Protein AF-A0A359E8G5-F1 (afdb_monomer)

Foldseek 3Di:
DDPDPPVPQDPVNVVPPPPCPDDDDDDDPCNPVDDLVRQLVVQLVVVVVVCVVVVHDCVDPVNVCVSSVVSCCCSPPPVVVVDPVD

Mean predicted aligned error: 8.88 Å

Solvent-accessible surface area (backbone atoms only — not comparable to full-atom values): 5449 Å² total; per-residue (Å²): 134,83,82,79,64,72,92,73,60,48,77,65,55,60,67,69,49,82,75,77,71,83,86,70,86,91,68,61,97,65,71,73,78,60,52,71,66,58,51,26,55,56,43,16,55,54,40,44,54,51,37,47,74,73,71,50,63,58,86,40,83,84,44,53,55,43,27,51,52,53,19,41,42,44,59,71,56,79,47,33,87,73,45,92,89,112

Radius of gyration: 17.5 Å; Cα contacts (8 Å, |Δi|>4): 44; chains: 1; bounding box: 30×54×34 Å

Structure (mmCIF, N/CA/C/O backbone):
data_AF-A0A359E8G5-F1
#
_entry.id   AF-A0A359E8G5-F1
#
loop_
_atom_site.group_PDB
_atom_site.id
_atom_site.type_symbol
_atom_site.label_atom_id
_atom_site.label_alt_id
_atom_site.label_comp_id
_atom_site.label_asym_id
_atom_site.label_entity_id
_atom_site.label_seq_id
_atom_site.pdbx_PDB_ins_code
_atom_site.Cartn_x
_atom_site.Cartn_y
_atom_site.Cartn_z
_atom_site.occupancy
_atom_site.B_iso_or_equiv
_atom_site.auth_seq_id
_atom_site.auth_comp_id
_atom_site.auth_asym_id
_atom_site.auth_atom_id
_atom_site.pdbx_PDB_model_num
ATOM 1 N N . MET A 1 1 ? -7.578 44.234 6.486 1.00 37.22 1 MET A N 1
ATOM 2 C CA . MET A 1 1 ? -7.360 42.782 6.641 1.00 37.22 1 MET A CA 1
ATOM 3 C C . MET A 1 1 ? -7.839 42.141 5.350 1.00 37.22 1 MET A C 1
ATOM 5 O O . MET A 1 1 ? -9.006 42.306 5.025 1.00 37.22 1 MET A O 1
ATOM 9 N N . LYS A 1 2 ? -6.930 41.600 4.532 1.00 41.34 2 LYS A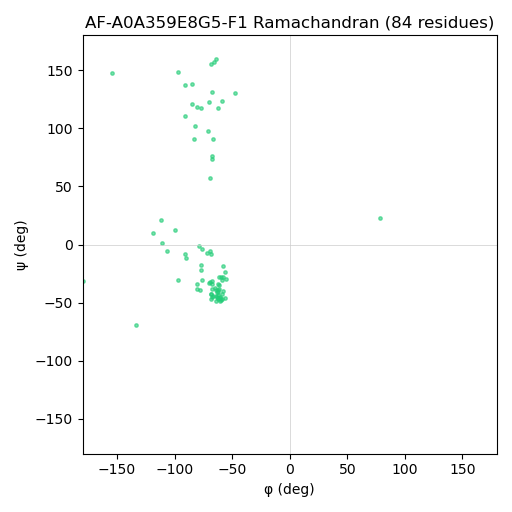 N 1
ATOM 10 C CA . LYS A 1 2 ? -7.275 40.997 3.235 1.00 41.34 2 LYS A CA 1
ATOM 11 C C . LYS A 1 2 ? -7.794 39.590 3.530 1.00 41.34 2 LYS A C 1
ATOM 13 O O . LYS A 1 2 ? -7.066 38.805 4.125 1.00 41.34 2 LYS A O 1
ATOM 18 N N . THR A 1 3 ? -9.044 39.310 3.193 1.00 47.31 3 THR A N 1
ATOM 19 C CA . THR A 1 3 ? -9.583 37.949 3.180 1.00 47.31 3 THR A CA 1
ATOM 20 C C . THR A 1 3 ? -8.792 37.155 2.144 1.00 47.31 3 THR A C 1
ATOM 22 O O .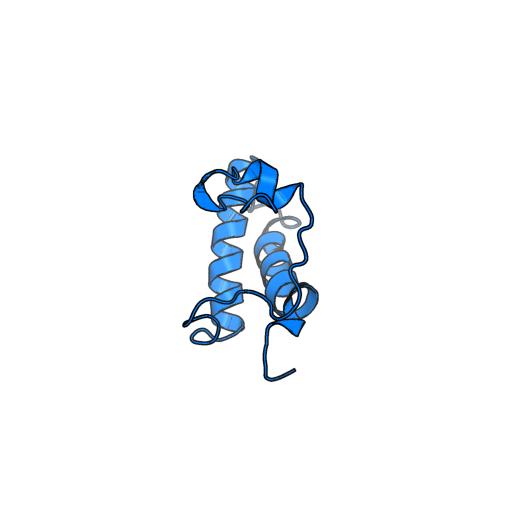 THR A 1 3 ? -8.757 37.548 0.977 1.00 47.31 3 THR A O 1
ATOM 25 N N . LEU A 1 4 ? -8.088 36.105 2.576 1.00 55.34 4 LEU A N 1
ATOM 26 C CA . LEU A 1 4 ? -7.513 35.138 1.646 1.00 55.34 4 LEU A CA 1
ATOM 27 C C . LEU A 1 4 ? -8.671 34.353 1.031 1.00 55.34 4 LEU A C 1
ATOM 29 O O . LEU A 1 4 ? -9.493 33.778 1.740 1.00 55.34 4 LEU A O 1
ATOM 33 N N . ASP A 1 5 ? -8.737 34.397 -0.290 1.00 59.69 5 ASP A N 1
ATOM 34 C CA . ASP A 1 5 ? -9.708 33.684 -1.105 1.00 59.69 5 ASP A CA 1
ATOM 35 C C . ASP A 1 5 ? -9.157 32.262 -1.294 1.00 59.69 5 ASP A C 1
ATOM 37 O O . ASP A 1 5 ? -8.328 32.026 -2.173 1.00 59.69 5 ASP A O 1
ATOM 41 N N . LEU A 1 6 ? -9.521 31.351 -0.382 1.00 59.16 6 LEU A N 1
ATOM 42 C CA . LEU A 1 6 ? -9.035 29.959 -0.344 1.00 59.16 6 LEU A CA 1
ATOM 43 C C . LEU A 1 6 ? -9.292 29.212 -1.664 1.00 59.16 6 LEU A C 1
ATOM 45 O O . LEU A 1 6 ? -8.549 28.300 -2.008 1.00 59.16 6 LEU A O 1
ATOM 49 N N . ASP A 1 7 ? -10.277 29.665 -2.440 1.00 62.12 7 ASP A N 1
ATOM 50 C CA . ASP A 1 7 ? -10.656 29.112 -3.742 1.00 62.12 7 ASP A CA 1
ATOM 51 C C . ASP A 1 7 ? -9.636 29.406 -4.860 1.00 62.12 7 ASP A C 1
ATOM 53 O O . ASP A 1 7 ? -9.777 28.911 -5.979 1.00 62.12 7 ASP A O 1
ATOM 57 N N . LYS A 1 8 ? -8.616 30.231 -4.587 1.00 60.16 8 LYS A N 1
ATOM 58 C CA . LYS A 1 8 ? -7.577 30.621 -5.558 1.00 60.16 8 LYS A CA 1
ATOM 59 C C . LYS A 1 8 ? -6.193 30.060 -5.258 1.00 60.16 8 LYS A C 1
ATOM 61 O O . LYS A 1 8 ? -5.268 30.378 -5.998 1.00 60.16 8 LYS A O 1
ATOM 66 N N . ILE A 1 9 ? -6.047 29.265 -4.201 1.00 65.88 9 ILE A N 1
ATOM 67 C CA . ILE A 1 9 ? -4.775 28.623 -3.872 1.00 65.88 9 ILE A CA 1
ATOM 68 C C . ILE A 1 9 ? -4.689 27.324 -4.678 1.00 65.88 9 ILE A C 1
ATOM 70 O O . ILE A 1 9 ? -5.569 26.465 -4.591 1.00 65.88 9 ILE A O 1
ATOM 74 N N . THR A 1 10 ? -3.662 27.192 -5.510 1.00 70.56 10 THR A N 1
ATOM 75 C CA . THR A 1 10 ? -3.415 25.967 -6.280 1.00 70.56 10 THR A CA 1
ATOM 76 C C . THR A 1 10 ? -3.011 24.814 -5.354 1.00 70.56 10 THR A C 1
ATOM 78 O O . THR A 1 10 ? -2.491 25.028 -4.263 1.00 70.56 10 THR A O 1
ATOM 81 N N . ALA A 1 11 ? -3.227 23.563 -5.779 1.00 64.38 11 ALA A N 1
ATOM 82 C CA . ALA A 1 11 ? -2.826 22.388 -4.992 1.00 64.38 11 ALA A CA 1
ATOM 83 C C . ALA A 1 11 ? -1.313 22.364 -4.686 1.00 64.38 11 ALA A C 1
ATOM 85 O O . ALA A 1 11 ? -0.902 21.834 -3.657 1.00 64.38 11 ALA A O 1
ATOM 86 N N . GLU A 1 12 ? -0.509 22.969 -5.564 1.00 62.97 12 GLU A N 1
ATOM 87 C CA . GLU A 1 12 ? 0.933 23.160 -5.392 1.00 62.97 12 GLU A CA 1
ATOM 88 C C . GLU A 1 12 ? 1.223 24.168 -4.266 1.00 62.97 12 GLU A C 1
ATOM 90 O O . GLU A 1 12 ? 1.985 23.863 -3.352 1.00 62.97 12 GLU A O 1
ATOM 95 N N . GLU A 1 13 ? 0.530 25.309 -4.244 1.00 63.41 13 GLU A N 1
ATOM 96 C CA . GLU A 1 13 ? 0.668 26.331 -3.195 1.00 63.41 13 GLU A CA 1
ATOM 97 C C . GLU A 1 13 ? 0.155 25.853 -1.821 1.00 63.41 13 GLU A C 1
ATOM 99 O O . GLU A 1 13 ? 0.750 26.198 -0.805 1.00 63.41 13 GLU A O 1
ATOM 104 N N . ILE A 1 14 ? -0.890 25.011 -1.759 1.00 65.75 14 ILE A N 1
ATOM 105 C CA . ILE A 1 14 ? -1.368 24.393 -0.498 1.00 65.75 14 ILE A CA 1
ATOM 106 C C . ILE A 1 14 ? -0.336 23.399 0.069 1.00 65.75 14 ILE A C 1
ATOM 108 O O . ILE A 1 14 ? -0.261 23.212 1.282 1.00 65.75 14 ILE A O 1
ATOM 112 N N . GLY A 1 15 ? 0.433 22.729 -0.797 1.00 59.31 15 GLY A N 1
ATOM 113 C CA . GLY A 1 15 ? 1.461 21.765 -0.393 1.00 59.31 15 GLY A CA 1
ATOM 114 C C . GLY A 1 15 ? 2.780 22.410 0.043 1.00 59.31 15 GLY A C 1
ATOM 115 O O . GLY A 1 1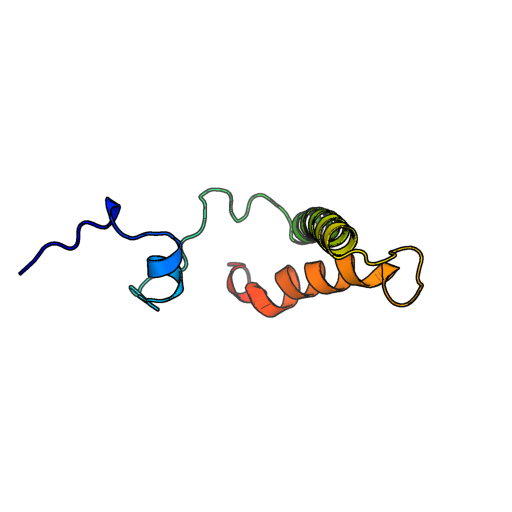5 ? 3.444 21.886 0.940 1.00 59.31 15 GLY A O 1
ATOM 116 N N . GLU A 1 16 ? 3.158 23.536 -0.574 1.00 56.31 16 GLU A N 1
ATOM 117 C CA . GLU A 1 16 ? 4.370 24.294 -0.230 1.00 56.31 16 GLU A CA 1
ATOM 118 C C . GLU A 1 16 ? 4.181 25.190 0.997 1.00 56.31 16 GLU A C 1
ATOM 120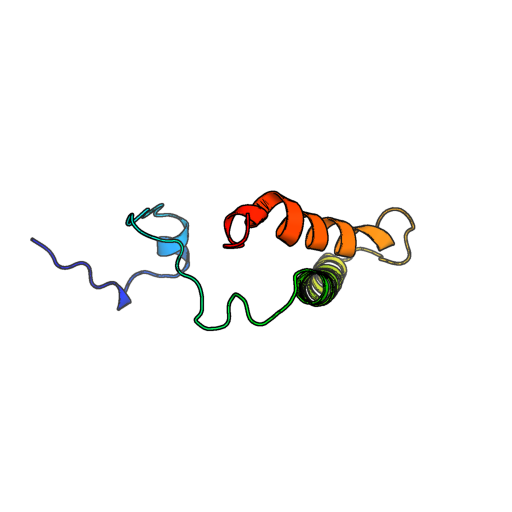 O O . GLU A 1 16 ? 5.079 25.286 1.841 1.00 56.31 16 GLU A O 1
ATOM 125 N N . ASP A 1 17 ? 3.010 25.813 1.134 1.00 51.81 17 ASP A N 1
ATOM 126 C CA . ASP A 1 17 ? 2.687 26.622 2.298 1.00 51.81 17 ASP A CA 1
ATOM 127 C C . ASP A 1 17 ? 2.212 25.673 3.403 1.00 51.81 17 ASP A C 1
ATOM 129 O O . ASP A 1 17 ? 1.089 25.172 3.397 1.00 51.81 1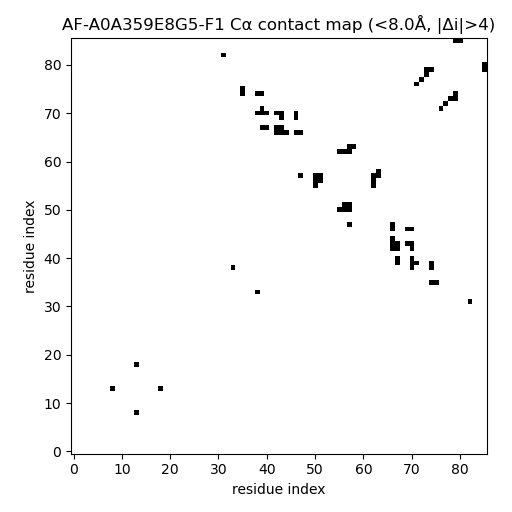7 ASP A O 1
ATOM 133 N N . HIS A 1 18 ? 3.097 25.386 4.361 1.00 55.78 18 HIS A N 1
ATOM 134 C CA . HIS A 1 18 ? 2.817 24.586 5.559 1.00 55.78 18 HIS A CA 1
ATOM 135 C C . HIS A 1 18 ? 1.876 25.360 6.503 1.00 55.78 18 HIS A C 1
ATOM 137 O O . HIS A 1 18 ? 2.194 25.640 7.663 1.00 55.78 18 HIS A O 1
ATOM 143 N N . LEU A 1 19 ? 0.705 25.746 5.992 1.00 52.25 19 LEU A N 1
ATOM 144 C CA . LEU A 1 19 ? -0.412 26.324 6.712 1.00 52.25 19 LEU A CA 1
ATOM 145 C C . LEU A 1 19 ? -0.961 25.235 7.631 1.00 52.25 19 LEU A C 1
ATOM 147 O O . LEU A 1 19 ? -2.004 24.633 7.392 1.00 52.25 19 LEU A O 1
ATOM 151 N N . SER A 1 20 ? -0.241 24.992 8.725 1.00 53.84 20 SER A N 1
ATOM 152 C CA . SER A 1 20 ? -0.767 24.339 9.912 1.00 53.84 20 SER A CA 1
ATOM 153 C C . SER A 1 20 ? -1.777 25.300 10.528 1.00 53.84 20 SER A C 1
ATOM 155 O O . SER A 1 20 ? -1.524 25.991 11.518 1.00 53.84 20 SER A O 1
ATOM 157 N N . THR A 1 21 ? -2.937 25.411 9.881 1.00 51.44 21 THR A N 1
ATOM 158 C CA . THR A 1 21 ? -4.130 25.959 10.503 1.00 51.44 21 THR A CA 1
ATOM 159 C C . THR A 1 21 ? -4.494 24.950 11.575 1.00 51.44 21 THR A C 1
ATOM 161 O O . THR A 1 21 ? -5.135 23.935 11.301 1.00 51.44 21 THR A O 1
ATOM 164 N N . GLY A 1 22 ? -3.965 25.160 12.779 1.00 60.97 22 GLY A N 1
ATOM 165 C CA . GLY A 1 22 ? -4.250 24.300 13.911 1.00 60.97 22 GLY A CA 1
ATOM 166 C C . GLY A 1 22 ? -5.754 24.060 14.009 1.00 60.97 22 GLY A C 1
ATOM 167 O O . GLY A 1 22 ? -6.539 25.001 13.911 1.00 60.97 22 GLY A O 1
ATOM 168 N N . VAL A 1 23 ? -6.142 22.791 14.135 1.00 65.44 23 VAL A N 1
ATOM 169 C CA . VAL A 1 23 ? -6.910 22.285 15.283 1.00 65.44 23 VAL A CA 1
ATOM 170 C C . VAL A 1 23 ? -7.195 20.779 15.132 1.00 65.44 23 VAL A C 1
ATOM 172 O O . VAL A 1 23 ? -7.171 20.103 16.152 1.00 65.44 23 VAL A O 1
ATOM 175 N N . GLN A 1 24 ? -7.358 20.195 13.935 1.00 74.62 24 GLN A N 1
ATOM 176 C CA . GLN A 1 24 ? -7.520 18.733 13.746 1.00 74.62 24 GLN A CA 1
ATOM 177 C C . GLN A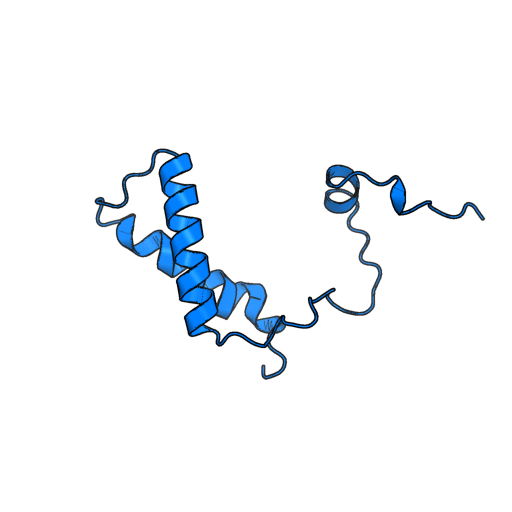 1 24 ? -7.058 18.294 12.348 1.00 74.62 24 GLN A C 1
ATOM 179 O O . GLN A 1 24 ? -7.218 19.052 11.393 1.00 74.62 24 GLN A O 1
ATOM 184 N N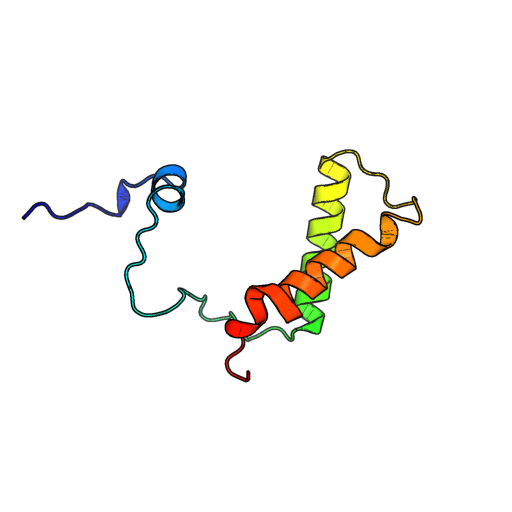 . THR A 1 25 ? -6.524 17.072 12.211 1.00 84.88 25 THR A N 1
ATOM 185 C CA . THR A 1 25 ? -6.262 16.476 10.890 1.00 84.88 25 THR A CA 1
ATOM 186 C C . THR A 1 25 ? -7.580 16.396 10.114 1.00 84.88 25 THR A C 1
ATOM 188 O O . THR A 1 25 ? -8.528 15.789 10.619 1.00 84.88 25 THR A O 1
ATOM 191 N N . PRO A 1 26 ? -7.686 16.988 8.913 1.00 88.44 26 PRO A N 1
ATOM 192 C CA . PRO A 1 26 ? -8.916 16.955 8.134 1.00 88.44 26 PRO A CA 1
ATOM 193 C C . PRO A 1 26 ? -9.147 15.540 7.593 1.00 88.44 26 PRO A C 1
ATOM 195 O O . PRO A 1 26 ? -8.573 15.132 6.585 1.00 88.44 26 PRO A O 1
ATOM 198 N N . LEU A 1 27 ? -9.984 14.775 8.289 1.00 91.25 27 LEU A N 1
ATOM 199 C CA . LEU A 1 27 ? -10.369 13.422 7.903 1.00 91.25 27 LEU A CA 1
ATOM 200 C C . LEU A 1 27 ? -11.711 13.429 7.168 1.00 91.25 27 LEU A C 1
ATOM 202 O O . LEU A 1 27 ? -12.597 14.237 7.448 1.00 91.25 27 LEU A O 1
ATOM 206 N N . ARG A 1 28 ? -11.877 12.489 6.235 1.00 93.94 28 ARG A N 1
ATOM 207 C CA . ARG A 1 28 ? -13.177 12.218 5.611 1.00 93.94 28 ARG A CA 1
ATOM 208 C C . ARG A 1 28 ? -14.159 11.653 6.641 1.00 93.94 28 ARG A C 1
ATOM 210 O O . ARG A 1 28 ? -13.752 11.031 7.620 1.00 93.94 28 ARG A O 1
ATOM 217 N N . GLN A 1 29 ? -15.456 11.807 6.374 1.00 94.62 29 GLN A N 1
ATOM 218 C CA . GLN A 1 29 ? -16.525 11.272 7.232 1.00 94.62 29 GLN A CA 1
ATOM 219 C C . GLN A 1 29 ? -16.457 9.742 7.388 1.00 94.62 29 GLN A C 1
ATOM 221 O O . GLN A 1 29 ? -16.843 9.218 8.427 1.00 94.62 29 GLN A O 1
ATOM 226 N N . ASP A 1 30 ? -15.919 9.046 6.385 1.00 94.00 30 ASP A N 1
ATOM 227 C CA . ASP A 1 30 ? -15.804 7.587 6.297 1.00 94.00 30 ASP A CA 1
ATOM 228 C C . ASP A 1 30 ? -14.406 7.050 6.678 1.00 94.00 30 ASP A C 1
ATOM 230 O O . ASP A 1 30 ? -14.104 5.876 6.458 1.00 94.00 30 ASP A O 1
ATOM 234 N N . ALA A 1 31 ? -13.531 7.874 7.276 1.00 93.62 31 ALA A N 1
ATOM 235 C CA . ALA A 1 31 ? -12.119 7.531 7.523 1.00 93.62 31 ALA A CA 1
ATOM 236 C C . ALA A 1 31 ? -11.888 6.254 8.370 1.00 93.62 31 ALA A C 1
ATOM 238 O O . ALA A 1 31 ? -10.796 5.666 8.348 1.00 93.62 31 ALA A O 1
ATOM 239 N N . PHE A 1 32 ? -12.912 5.806 9.101 1.00 93.94 32 PHE A N 1
ATOM 240 C CA . PHE A 1 32 ? -12.861 4.670 10.025 1.00 93.94 32 PHE A CA 1
ATOM 241 C C . PHE A 1 32 ? -13.812 3.522 9.665 1.00 93.94 32 PHE A C 1
ATOM 243 O O . PHE A 1 32 ? -13.967 2.605 10.467 1.00 93.94 32 PHE A O 1
ATOM 250 N N . GLU A 1 33 ? -14.432 3.542 8.480 1.00 96.00 33 GLU A N 1
ATOM 251 C CA . GLU A 1 33 ? -15.310 2.446 8.037 1.00 96.00 33 GLU A CA 1
ATOM 252 C C . GLU A 1 33 ? -14.533 1.165 7.712 1.00 96.00 33 GLU A C 1
ATOM 254 O O . GLU A 1 33 ? -15.030 0.066 7.940 1.00 96.00 33 GLU A O 1
ATOM 259 N N . LYS A 1 34 ? -13.304 1.309 7.204 1.00 96.31 34 LYS A N 1
ATOM 260 C CA . LYS A 1 34 ? -12.423 0.188 6.861 1.00 96.31 34 LYS A CA 1
ATOM 261 C C . LYS A 1 34 ? -11.529 -0.196 8.029 1.00 96.31 34 LYS A C 1
ATOM 263 O O . LYS A 1 34 ? -10.931 0.673 8.674 1.00 96.31 34 LYS A O 1
ATOM 268 N N . THR A 1 35 ? -11.386 -1.496 8.237 1.00 96.62 35 THR A N 1
ATOM 269 C CA . THR A 1 35 ? -10.376 -2.084 9.116 1.00 96.62 35 THR A CA 1
ATOM 270 C C . THR A 1 35 ? -8.969 -1.792 8.598 1.00 96.62 35 THR A C 1
ATOM 272 O O . THR A 1 35 ? -8.758 -1.489 7.423 1.00 96.62 35 THR A O 1
ATOM 275 N N . ASP A 1 36 ? -7.981 -1.884 9.484 1.00 96.56 36 ASP A N 1
ATOM 276 C CA . ASP A 1 36 ? -6.587 -1.675 9.096 1.00 96.56 36 ASP A CA 1
ATOM 277 C C . ASP A 1 36 ? -6.114 -2.700 8.058 1.00 96.56 36 ASP A C 1
ATOM 279 O O . ASP A 1 36 ? -5.337 -2.350 7.176 1.00 96.56 36 ASP A O 1
ATOM 283 N N . ASP A 1 37 ? -6.602 -3.940 8.135 1.00 97.50 37 ASP A N 1
ATOM 284 C CA . ASP A 1 37 ? -6.236 -4.997 7.191 1.00 97.50 37 ASP A CA 1
ATOM 285 C C . ASP A 1 37 ? -6.804 -4.700 5.795 1.00 97.50 37 ASP A C 1
ATOM 287 O O . ASP A 1 37 ? -6.065 -4.765 4.815 1.00 97.50 37 ASP A O 1
ATOM 291 N N . GLU A 1 38 ? -8.061 -4.244 5.702 1.00 98.31 38 GLU A N 1
ATOM 292 C CA . GLU A 1 38 ? -8.649 -3.780 4.433 1.00 98.31 38 GLU A CA 1
ATOM 293 C C . GLU A 1 38 ? -7.896 -2.571 3.860 1.00 98.31 38 GLU A C 1
ATOM 295 O O . GLU A 1 38 ? -7.706 -2.462 2.649 1.00 98.31 38 GLU A O 1
ATOM 300 N N . LYS A 1 39 ? -7.446 -1.641 4.713 1.00 98.06 39 LYS A N 1
ATOM 301 C CA . LYS A 1 39 ? -6.627 -0.501 4.271 1.00 98.06 39 LYS A CA 1
ATOM 302 C C . LYS A 1 39 ? -5.288 -0.974 3.709 1.00 98.06 39 LYS A C 1
ATOM 304 O O . LYS A 1 39 ? -4.874 -0.479 2.665 1.00 98.06 39 LYS A O 1
ATOM 309 N N . ILE A 1 40 ? -4.622 -1.919 4.374 1.00 98.62 40 ILE A N 1
ATOM 310 C CA . ILE A 1 40 ? -3.353 -2.488 3.904 1.00 98.62 40 ILE A CA 1
ATOM 311 C C . ILE A 1 40 ? -3.549 -3.192 2.561 1.00 98.62 40 ILE A C 1
ATOM 313 O O . ILE A 1 40 ? -2.737 -2.978 1.666 1.00 98.62 40 ILE A O 1
ATOM 317 N N . GLU A 1 41 ? -4.621 -3.973 2.405 1.00 98.62 41 GLU A N 1
ATOM 318 C CA . GLU A 1 41 ? -4.944 -4.680 1.161 1.00 98.62 41 GLU A CA 1
ATOM 319 C C . GLU A 1 41 ? -5.135 -3.719 -0.020 1.00 98.62 41 GLU A C 1
ATOM 321 O O . GLU A 1 41 ? -4.499 -3.873 -1.059 1.00 98.62 41 GLU A O 1
ATOM 326 N N . ILE A 1 42 ? -5.918 -2.660 0.170 1.00 98.62 42 ILE A N 1
ATOM 327 C CA . ILE A 1 42 ? -6.155 -1.660 -0.879 1.00 98.62 42 ILE A CA 1
ATOM 328 C C . ILE A 1 42 ? -4.867 -0.887 -1.204 1.00 98.62 42 ILE A C 1
ATOM 330 O O . ILE A 1 42 ? -4.526 -0.668 -2.367 1.00 98.62 42 ILE A O 1
ATOM 334 N N . ILE A 1 43 ? -4.116 -0.462 -0.183 1.00 98.56 43 ILE A N 1
ATOM 335 C CA . ILE A 1 43 ? -2.900 0.336 -0.387 1.00 98.56 43 ILE A CA 1
ATOM 336 C C . ILE A 1 43 ? -1.807 -0.489 -1.079 1.00 98.56 43 ILE A C 1
ATOM 338 O O . ILE A 1 43 ? -1.106 0.056 -1.933 1.00 98.56 43 ILE A O 1
ATOM 342 N N . GLN A 1 44 ? -1.650 -1.781 -0.759 1.00 98.62 44 GLN A N 1
ATOM 343 C CA . GLN A 1 44 ? -0.637 -2.608 -1.426 1.00 98.62 44 GLN A CA 1
ATOM 344 C C . GLN A 1 44 ? -0.931 -2.778 -2.920 1.00 98.62 44 GLN A C 1
ATOM 346 O O . GLN A 1 44 ? 0.007 -2.739 -3.711 1.00 98.62 44 GLN A O 1
ATOM 351 N N . GLU A 1 45 ? -2.199 -2.906 -3.325 1.00 98.50 45 GLU A N 1
ATOM 352 C CA . GLU A 1 45 ? -2.574 -2.992 -4.742 1.00 98.50 45 GLU A CA 1
ATOM 353 C C . GLU A 1 45 ? -2.176 -1.708 -5.475 1.00 98.50 45 GLU A C 1
ATOM 355 O O . GLU A 1 45 ? -1.499 -1.749 -6.501 1.00 98.50 45 GLU A O 1
ATOM 360 N N . HIS A 1 46 ? -2.486 -0.547 -4.895 1.00 98.75 46 HIS A N 1
ATOM 361 C CA . HIS A 1 46 ? -2.083 0.735 -5.471 1.00 98.75 46 HIS A CA 1
ATOM 362 C C . HIS A 1 46 ? -0.563 0.906 -5.543 1.00 98.75 46 HIS A C 1
ATOM 364 O O . HIS A 1 46 ? -0.047 1.424 -6.534 1.00 98.75 46 HIS A O 1
ATOM 370 N N . PHE A 1 47 ? 0.179 0.457 -4.530 1.00 98.38 47 PHE A N 1
ATOM 371 C CA . PHE A 1 47 ? 1.639 0.514 -4.570 1.00 98.38 47 PHE A CA 1
ATOM 372 C C . PHE A 1 47 ? 2.245 -0.445 -5.592 1.00 98.38 47 PHE A C 1
ATOM 374 O O . PHE A 1 47 ? 3.264 -0.100 -6.187 1.00 98.38 47 PHE A O 1
ATOM 381 N N . ALA A 1 48 ? 1.629 -1.602 -5.842 1.00 98.50 48 ALA A N 1
ATOM 382 C CA . ALA A 1 48 ? 2.049 -2.485 -6.924 1.00 98.50 48 ALA A CA 1
ATOM 383 C C . ALA A 1 48 ? 1.931 -1.778 -8.287 1.00 98.50 48 ALA A C 1
ATOM 385 O O . ALA A 1 48 ? 2.897 -1.761 -9.051 1.00 98.50 48 ALA A O 1
ATOM 386 N N . GLU A 1 49 ? 0.817 -1.087 -8.541 1.00 98.69 49 GLU A N 1
ATOM 387 C CA . GLU A 1 49 ? 0.616 -0.299 -9.768 1.00 98.69 49 GLU A CA 1
ATOM 388 C C . GLU A 1 49 ? 1.598 0.880 -9.891 1.00 98.69 49 GLU A C 1
ATOM 390 O O . GLU A 1 49 ? 2.135 1.150 -10.971 1.00 98.69 49 GLU A O 1
ATOM 395 N N . ILE A 1 50 ? 1.907 1.563 -8.782 1.00 98.56 50 ILE A N 1
ATOM 396 C CA . ILE A 1 50 ? 2.952 2.601 -8.750 1.00 98.56 50 ILE A CA 1
ATOM 397 C C . ILE A 1 50 ? 4.310 1.996 -9.122 1.00 98.56 50 ILE A C 1
ATOM 399 O O . ILE A 1 50 ? 5.032 2.552 -9.948 1.00 98.56 50 ILE A O 1
ATOM 403 N N . MET A 1 51 ? 4.662 0.845 -8.548 1.00 98.38 51 MET A N 1
ATOM 404 C CA . MET A 1 51 ? 5.924 0.163 -8.843 1.00 98.38 51 MET A CA 1
ATOM 405 C C . MET A 1 51 ? 6.006 -0.275 -10.310 1.00 98.38 51 MET A C 1
ATOM 407 O O . MET A 1 51 ? 7.042 -0.069 -10.944 1.00 98.38 51 MET A O 1
ATOM 411 N N . HIS A 1 52 ? 4.917 -0.788 -10.884 1.00 98.44 52 HIS A N 1
ATOM 412 C CA . HIS A 1 52 ? 4.838 -1.086 -12.315 1.00 98.44 52 HIS A CA 1
ATOM 413 C C . HIS A 1 52 ? 5.001 0.165 -13.182 1.00 98.44 52 HIS A C 1
ATOM 415 O O . HIS A 1 52 ? 5.734 0.133 -14.169 1.00 98.44 52 HIS A O 1
ATOM 421 N N . THR A 1 53 ? 4.404 1.289 -12.781 1.00 98.56 53 THR A N 1
ATOM 422 C CA . THR A 1 53 ? 4.558 2.582 -13.471 1.00 98.56 53 THR A CA 1
ATOM 423 C C . THR A 1 53 ? 6.011 3.067 -13.466 1.00 98.56 53 THR A C 1
ATOM 425 O O . THR A 1 53 ? 6.476 3.653 -14.441 1.00 98.56 53 THR A O 1
ATOM 428 N N . LEU A 1 54 ? 6.756 2.775 -12.397 1.00 98.44 54 LEU A N 1
ATOM 429 C CA . LEU A 1 54 ? 8.192 3.051 -12.290 1.00 98.44 54 LEU A CA 1
ATOM 430 C C . LEU A 1 54 ? 9.070 2.058 -13.077 1.00 98.44 54 LEU A C 1
ATOM 432 O O . LEU A 1 54 ? 10.288 2.228 -13.116 1.00 98.44 54 LEU A O 1
ATOM 436 N N . GLY A 1 55 ? 8.484 1.028 -13.695 1.00 98.06 55 GLY A N 1
ATOM 437 C CA . GLY A 1 55 ? 9.211 -0.011 -14.429 1.00 98.06 55 GLY A CA 1
ATOM 438 C C . GLY A 1 55 ? 9.867 -1.067 -13.535 1.00 98.06 55 GLY A C 1
ATOM 439 O O . GLY A 1 55 ? 10.833 -1.702 -13.957 1.00 98.06 55 GLY A O 1
ATOM 440 N N . LEU A 1 56 ? 9.381 -1.248 -12.303 1.00 98.31 56 LEU A N 1
ATOM 441 C CA . LEU A 1 56 ? 9.887 -2.259 -11.375 1.00 98.31 56 LEU A CA 1
ATOM 442 C C . LEU A 1 56 ? 9.219 -3.623 -11.6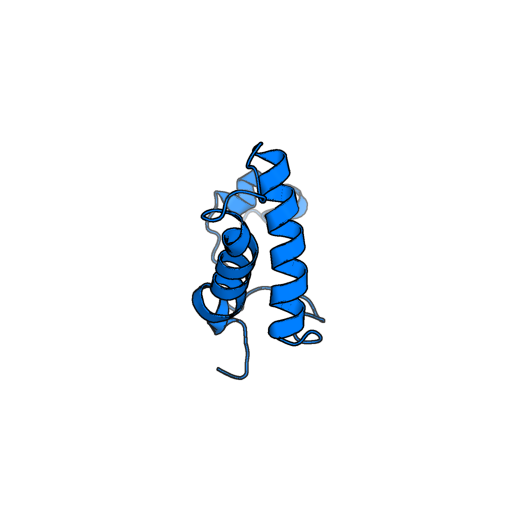14 1.00 98.31 56 LEU A C 1
ATOM 444 O O . LEU A 1 56 ? 8.003 -3.714 -11.803 1.00 98.31 56 LEU A O 1
ATOM 448 N N . ASP A 1 57 ? 10.020 -4.689 -11.563 1.00 97.69 57 ASP A N 1
ATOM 449 C CA . ASP A 1 57 ? 9.555 -6.068 -11.730 1.00 97.69 57 ASP A CA 1
ATOM 450 C C . ASP A 1 57 ? 9.186 -6.695 -10.378 1.00 97.69 57 ASP A C 1
ATOM 452 O O . ASP A 1 57 ? 10.049 -6.979 -9.548 1.00 97.69 57 ASP A O 1
ATOM 456 N N . LEU A 1 58 ? 7.892 -6.936 -10.159 1.00 97.25 58 LEU A N 1
ATOM 457 C CA . LEU A 1 58 ? 7.392 -7.576 -8.939 1.00 97.25 58 LEU A CA 1
ATOM 458 C C . LEU A 1 58 ? 7.565 -9.102 -8.924 1.00 97.25 58 LEU A C 1
ATOM 460 O O . LEU A 1 58 ? 7.233 -9.724 -7.917 1.00 97.25 58 LEU A O 1
ATOM 464 N N . ASN A 1 59 ? 8.100 -9.714 -9.984 1.00 96.88 59 ASN A N 1
ATOM 465 C CA . ASN A 1 59 ? 8.541 -11.111 -9.929 1.00 96.88 59 ASN A CA 1
ATOM 466 C C . ASN A 1 59 ? 9.882 -11.266 -9.198 1.00 96.88 59 ASN A C 1
ATOM 468 O O . ASN A 1 59 ? 10.217 -12.372 -8.774 1.00 96.88 59 ASN A O 1
ATOM 472 N N . ASP A 1 60 ? 10.639 -10.177 -9.028 1.00 97.69 60 ASP A N 1
ATOM 473 C CA . ASP A 1 60 ? 11.869 -10.184 -8.247 1.00 97.69 60 ASP A CA 1
ATOM 474 C C . ASP A 1 60 ? 11.572 -10.410 -6.754 1.00 97.69 60 ASP A C 1
ATOM 476 O O . ASP A 1 60 ? 10.728 -9.745 -6.141 1.00 97.69 60 ASP A O 1
ATOM 480 N N . ASP A 1 61 ? 12.301 -11.343 -6.139 1.00 94.25 61 ASP A N 1
ATOM 481 C CA . ASP A 1 61 ? 12.089 -11.747 -4.748 1.00 94.25 61 ASP A CA 1
ATOM 482 C C . ASP A 1 61 ? 12.298 -10.605 -3.741 1.00 94.25 61 ASP A C 1
ATOM 484 O O . ASP A 1 61 ? 11.675 -10.610 -2.671 1.00 94.25 61 ASP A O 1
ATOM 488 N N . SER A 1 62 ? 13.137 -9.613 -4.061 1.00 95.56 62 SER A N 1
ATOM 489 C CA . SER A 1 62 ? 13.361 -8.450 -3.197 1.00 95.56 62 SER A CA 1
ATOM 490 C C . SER A 1 62 ? 12.195 -7.455 -3.256 1.00 95.56 62 SER A C 1
ATOM 492 O O . SER A 1 62 ? 11.869 -6.813 -2.244 1.00 95.56 62 SER A O 1
ATOM 494 N N . LEU A 1 63 ? 11.516 -7.382 -4.406 1.00 97.38 63 LEU A N 1
ATOM 495 C CA . LEU A 1 63 ? 10.476 -6.399 -4.701 1.00 97.38 63 LEU A CA 1
ATOM 496 C C . LEU A 1 63 ? 9.054 -6.909 -4.470 1.00 97.38 63 LEU A C 1
ATOM 498 O O . LEU A 1 63 ? 8.211 -6.114 -4.056 1.00 97.38 63 LEU A O 1
ATOM 502 N N . LYS A 1 64 ? 8.784 -8.209 -4.634 1.00 96.25 64 LYS A N 1
ATOM 503 C CA . LYS A 1 64 ? 7.428 -8.783 -4.501 1.00 96.25 64 LYS A CA 1
ATOM 504 C C . LYS A 1 64 ? 6.742 -8.491 -3.162 1.00 96.25 64 LYS A C 1
ATOM 506 O O . LYS A 1 64 ? 5.525 -8.390 -3.086 1.00 96.25 64 LYS A O 1
ATOM 511 N N . GLY A 1 65 ? 7.525 -8.339 -2.090 1.00 97.75 65 GLY A N 1
ATOM 512 C CA . GLY A 1 65 ? 7.019 -7.997 -0.756 1.00 97.75 65 GLY A CA 1
ATOM 513 C C . GLY A 1 65 ? 6.955 -6.495 -0.461 1.00 97.75 65 GLY A C 1
ATOM 514 O O . GLY A 1 65 ? 6.451 -6.107 0.593 1.00 97.75 65 GLY A O 1
ATOM 515 N N . THR A 1 66 ? 7.494 -5.641 -1.334 1.00 98.25 66 THR A N 1
ATOM 516 C CA . THR A 1 66 ? 7.553 -4.188 -1.120 1.00 98.25 66 THR A CA 1
ATOM 517 C C . THR A 1 66 ? 6.170 -3.544 -1.033 1.00 98.25 66 THR A C 1
ATOM 519 O O . THR A 1 66 ? 5.982 -2.792 -0.075 1.00 98.25 66 THR A O 1
ATOM 522 N N . PRO A 1 67 ? 5.190 -3.846 -1.913 1.00 98.62 67 PRO A N 1
ATOM 523 C CA . PRO A 1 67 ? 3.872 -3.214 -1.833 1.00 98.62 67 PRO A CA 1
ATOM 524 C C . PRO A 1 67 ? 3.206 -3.412 -0.465 1.00 98.62 67 PRO A C 1
ATOM 526 O O . PRO A 1 67 ? 2.776 -2.449 0.169 1.00 98.62 67 PRO A O 1
ATOM 529 N N . TYR A 1 68 ? 3.242 -4.642 0.056 1.00 98.62 68 TYR A N 1
ATOM 530 C CA . TYR A 1 68 ? 2.740 -4.959 1.392 1.00 98.62 68 TYR A CA 1
ATOM 531 C C . TYR A 1 68 ? 3.502 -4.225 2.503 1.00 98.62 68 TYR A C 1
ATOM 533 O O . TYR A 1 68 ? 2.885 -3.656 3.403 1.00 98.62 68 TYR A O 1
ATOM 541 N N . ARG A 1 69 ? 4.846 -4.213 2.460 1.00 98.44 69 ARG A N 1
ATOM 542 C CA . ARG A 1 69 ? 5.658 -3.527 3.482 1.00 98.44 69 ARG A CA 1
ATOM 543 C C . ARG A 1 69 ? 5.332 -2.037 3.552 1.00 98.44 69 ARG A C 1
ATOM 545 O O . ARG A 1 69 ? 5.197 -1.513 4.653 1.00 98.44 69 ARG A O 1
ATOM 552 N N . VAL A 1 70 ? 5.174 -1.377 2.404 1.00 98.31 70 VAL A N 1
ATOM 553 C CA . VAL A 1 70 ? 4.830 0.051 2.347 1.00 98.31 70 VAL A CA 1
ATOM 554 C C . VAL A 1 70 ? 3.413 0.296 2.863 1.00 98.31 70 VAL A C 1
ATOM 556 O O . VAL A 1 70 ? 3.216 1.175 3.699 1.00 98.31 70 VAL A O 1
ATOM 559 N N . ALA A 1 71 ? 2.442 -0.519 2.445 1.00 98.62 71 ALA A N 1
ATOM 560 C CA . ALA A 1 71 ? 1.067 -0.422 2.925 1.00 98.62 71 ALA A CA 1
ATOM 561 C C . ALA A 1 71 ? 0.964 -0.601 4.448 1.00 98.62 71 ALA A C 1
ATOM 563 O O . ALA A 1 71 ? 0.345 0.212 5.139 1.00 98.62 71 ALA A O 1
ATOM 564 N N . LYS A 1 72 ? 1.637 -1.623 4.990 1.00 98.56 72 LYS A N 1
ATOM 565 C CA . LYS A 1 72 ? 1.715 -1.863 6.433 1.00 98.56 72 LYS A CA 1
ATOM 566 C C . LYS A 1 72 ? 2.357 -0.684 7.161 1.00 98.56 72 LYS A C 1
ATOM 568 O O . LYS A 1 72 ? 1.793 -0.222 8.146 1.00 98.56 72 LYS A O 1
ATOM 573 N N . MET A 1 73 ? 3.494 -0.192 6.673 1.00 98.38 73 MET A N 1
ATOM 574 C CA . MET A 1 73 ? 4.191 0.958 7.254 1.00 98.38 73 MET A CA 1
ATOM 575 C C . MET A 1 73 ? 3.289 2.201 7.287 1.00 98.38 73 MET A C 1
ATOM 577 O O . MET A 1 73 ? 3.263 2.913 8.284 1.00 98.38 73 MET A O 1
ATOM 581 N N . TYR A 1 74 ? 2.492 2.455 6.246 1.00 97.94 74 TYR A N 1
ATOM 582 C CA . TYR A 1 74 ? 1.558 3.586 6.241 1.00 97.94 74 TYR A CA 1
ATOM 583 C C . TYR A 1 74 ? 0.480 3.443 7.316 1.00 97.94 74 TYR A C 1
ATOM 585 O O . TYR A 1 74 ? 0.252 4.378 8.078 1.00 97.94 74 TYR A O 1
ATOM 593 N N . VAL A 1 75 ? -0.166 2.281 7.401 1.00 97.19 75 VAL A N 1
ATOM 594 C CA . VAL A 1 75 ? -1.329 2.081 8.281 1.00 97.19 75 VAL A CA 1
ATOM 595 C C . VAL A 1 75 ? -0.933 1.879 9.745 1.00 97.19 75 VAL A C 1
ATOM 597 O O . VAL A 1 75 ? -1.626 2.356 10.640 1.00 97.19 75 VAL A O 1
ATOM 600 N N . LYS A 1 76 ? 0.156 1.151 9.997 1.00 96.75 76 LYS A N 1
ATOM 601 C CA . LYS A 1 76 ? 0.535 0.667 11.333 1.00 96.75 76 LYS A CA 1
ATOM 602 C C . LYS A 1 76 ? 1.715 1.405 11.955 1.00 96.75 76 LYS A C 1
ATOM 604 O O . LYS A 1 76 ? 2.063 1.072 13.077 1.00 96.75 76 LYS A O 1
ATOM 609 N N . GLU A 1 77 ? 2.361 2.320 11.231 1.00 95.94 77 GLU A N 1
ATOM 610 C CA . GLU A 1 77 ? 3.560 3.011 11.724 1.00 95.94 77 GLU A CA 1
ATOM 611 C C . GLU A 1 77 ? 3.456 4.523 11.469 1.00 95.94 77 GLU A C 1
ATOM 613 O O . GLU A 1 77 ? 3.248 5.297 12.394 1.00 95.94 77 GLU A O 1
ATOM 618 N N . ILE A 1 78 ? 3.524 4.968 10.211 1.00 96.19 78 ILE A N 1
ATOM 619 C CA . ILE A 1 78 ? 3.620 6.400 9.872 1.00 96.19 78 ILE A CA 1
ATOM 620 C C . ILE A 1 78 ? 2.336 7.165 10.212 1.00 96.19 78 ILE A C 1
ATOM 622 O O . ILE A 1 78 ? 2.402 8.277 10.733 1.00 96.19 78 ILE A O 1
ATOM 626 N N . PHE A 1 79 ? 1.169 6.586 9.919 1.00 95.44 79 PHE A N 1
ATOM 627 C CA . PHE A 1 79 ? -0.128 7.227 10.149 1.00 95.44 79 PHE A CA 1
ATOM 628 C C . PHE A 1 79 ? -0.945 6.542 11.247 1.00 95.44 79 PHE A C 1
ATOM 630 O O . PHE A 1 79 ? -2.162 6.725 11.314 1.00 95.44 79 PHE A O 1
ATOM 637 N N . GLU A 1 80 ? -0.293 5.788 12.140 1.00 93.00 80 GLU A N 1
ATOM 638 C CA . GLU A 1 80 ? -0.982 5.105 13.243 1.00 93.00 80 GLU A CA 1
ATOM 639 C C . GLU A 1 80 ? -1.742 6.087 14.151 1.00 93.00 80 GLU A C 1
ATOM 641 O O . GLU A 1 80 ? -2.805 5.754 14.674 1.00 93.00 80 GLU A O 1
ATOM 646 N N . GLY A 1 81 ? -1.251 7.326 14.277 1.00 91.12 81 GLY A N 1
ATOM 647 C CA . GLY A 1 81 ? -1.879 8.386 15.070 1.00 91.12 81 GLY A CA 1
ATOM 648 C C . GLY A 1 81 ? -3.215 8.897 14.517 1.00 91.12 81 GLY A C 1
ATOM 649 O O . GLY A 1 81 ? -3.892 9.669 15.189 1.00 91.12 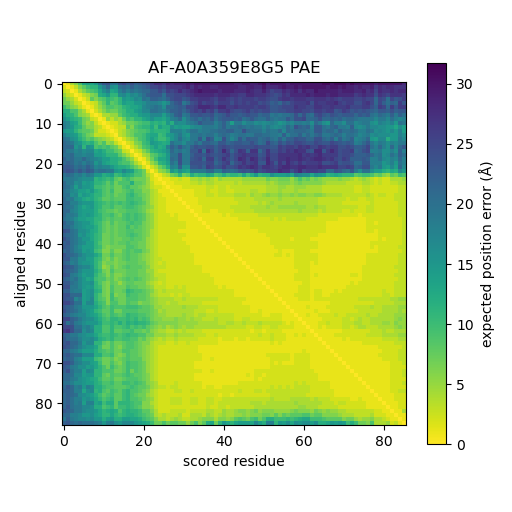81 GLY A O 1
ATOM 650 N N . LEU A 1 82 ? -3.621 8.483 13.310 1.00 90.81 82 LEU A N 1
ATOM 651 C CA . LEU A 1 82 ? -4.964 8.768 12.795 1.00 90.81 82 LEU A CA 1
ATOM 652 C C . LEU A 1 82 ? -6.025 7.859 13.418 1.00 90.81 82 LEU A C 1
ATOM 654 O O . LEU A 1 82 ? -7.205 8.201 13.383 1.00 90.81 82 LEU A O 1
ATOM 658 N N . ASN A 1 83 ? -5.637 6.696 13.946 1.00 87.50 83 ASN A N 1
ATOM 659 C CA . ASN A 1 83 ? -6.570 5.749 14.536 1.00 87.50 83 ASN A CA 1
ATOM 660 C C . ASN A 1 83 ? -7.002 6.233 15.934 1.00 87.50 83 ASN A C 1
ATOM 662 O O . ASN A 1 83 ? -6.169 6.279 16.834 1.00 87.50 83 ASN A O 1
ATOM 666 N N . PRO A 1 84 ? -8.296 6.521 16.171 1.00 84.25 84 PRO A N 1
ATOM 667 C CA . PRO A 1 84 ? -8.783 7.038 17.451 1.00 84.25 84 PRO A CA 1
ATOM 668 C C . PRO A 1 84 ? -8.725 6.013 18.595 1.00 84.25 84 PRO A C 1
ATOM 670 O O . PRO A 1 84 ? -9.092 6.340 19.720 1.00 84.25 84 PRO A O 1
ATOM 673 N N . LYS A 1 85 ? -8.355 4.757 18.308 1.00 84.38 85 LYS A N 1
ATOM 674 C CA . LYS A 1 85 ? -8.195 3.691 19.308 1.00 84.38 85 LYS A CA 1
ATOM 675 C C . LYS A 1 85 ? -6.782 3.607 19.895 1.00 84.38 85 LYS A C 1
ATOM 677 O O . LYS A 1 85 ? -6.608 2.852 20.851 1.00 84.38 85 LYS A O 1
ATOM 682 N N . ASN A 1 86 ? -5.815 4.308 19.305 1.00 76.56 86 ASN A N 1
ATOM 683 C CA . ASN A 1 86 ? -4.437 4.397 19.791 1.00 76.56 86 ASN A CA 1
ATOM 684 C C . ASN A 1 86 ? -4.301 5.544 20.797 1.00 76.56 86 ASN A C 1
ATOM 686 O O . ASN A 1 86 ? -3.544 5.364 21.775 1.00 76.56 86 ASN A O 1
#

Sequence (86 aa):
MKTLDLDKITAEEIGEDHLSTGVQTPLRQDAFEKTDDEKIEIIQEHFAEIMHTLGLDLNDDSLKGTPYRVAKMYVKEIFEGLNPKN

pLDDT: mean 85.25, std 17.8, range [37.22, 98.75]

Secondary structure (DSSP, 8-state):
-PPP-GGG--HHHHHHS----SS-----TTTTSS-HHHHHHHHHHHHHHHHHHTT--TTSTTTTTHHHHHHHHIIIIITGGG-TT-

Nearest PDB structures (foldseek):
  1a8r-assembly1_A  TM=9.071E-01  e=1.590E-04  Escherichia coli
  1a9c-assembly1_A  TM=9.393E-01  e=2.429E-04  Escherichia coli
  1n3t-assembly1_L  TM=9.238E-01  e=3.709E-04  Escherichia coli
  4du6-assembly1_E-2  TM=8.861E-01  e=3.492E-04  Yersinia pestis CO92
  1n3s-assembly1_A  TM=9.135E-01  e=6.019E-04  Escherichia coli